Protein AF-A0A1F4VBW7-F1 (afdb_monomer_lite)

InterPro domains:
  IPR017825 Lycopene cyclase domain [PF18916] (15-97)

Sequence (112 aa):
MLAFFSLPELGYVRFLIFFGLFPTTLLFWIFHRDIARYIGLILLLAVTSVIVYIPWDLIALGDKVWYFIDYLNVLILGIPLEEYLFTLLFVLMSSGLTVAFKVWEEKHARSS

Organism: NCBI:txid1802619

Foldseek 3Di:
DVVVCVPVLCNLVVCCVPVFVVLLVVLCVVCVVQCVVCVVVLVVQLVVQCVVVVVVVVVCVVVVVDDDDASPPDDDVNHHPSVNSVSNRVSSNVVSVVSVVVVVVVVVVVVD

pLDDT: mean 89.97, std 10.79, range [50.66, 97.94]

Radius of gyration: 17.05 Å; chains: 1; bounding box: 43×26×49 Å

Secondary structure (DSSP, 8-state):
-GGGS--HHHHHHHHIIIIIIHHHHHHHHHTHHHHTTTHHHHHHHHHHHHHHHHHHHHHHHHTTS-----SSS-EETTEEHHHHHHHHHHHHHHHHHHHHHHHHHHHHTT--

Structure (mmCIF, N/CA/C/O backbone):
data_AF-A0A1F4VBW7-F1
#
_entry.id   AF-A0A1F4VBW7-F1
#
loop_
_atom_site.group_PDB
_atom_site.id
_atom_site.type_symbol
_atom_site.label_atom_id
_atom_site.label_alt_id
_atom_site.label_comp_id
_atom_site.label_asym_id
_atom_site.label_entity_id
_atom_site.label_seq_id
_atom_site.pdbx_PDB_ins_code
_atom_site.Cartn_x
_atom_site.Cartn_y
_atom_site.Cartn_z
_atom_site.occupancy
_atom_site.B_iso_or_equiv
_atom_site.auth_seq_id
_atom_site.auth_comp_id
_atom_site.auth_asym_id
_atom_site.auth_atom_id
_atom_site.pdbx_PDB_model_num
ATOM 1 N N . MET A 1 1 ? 21.732 6.562 10.274 1.00 50.66 1 MET A N 1
ATOM 2 C CA . MET A 1 1 ? 20.626 6.444 9.294 1.00 50.66 1 MET A CA 1
ATOM 3 C C . MET A 1 1 ? 21.122 6.399 7.847 1.00 50.66 1 MET A C 1
ATOM 5 O O . MET A 1 1 ? 20.698 5.510 7.128 1.00 50.66 1 MET A O 1
ATOM 9 N N . LEU A 1 2 ? 22.067 7.257 7.429 1.00 54.31 2 LEU A N 1
ATOM 10 C CA . LEU A 1 2 ? 22.576 7.293 6.041 1.00 54.31 2 LEU A CA 1
ATOM 11 C C . LEU A 1 2 ? 23.325 6.020 5.583 1.00 54.31 2 LEU A C 1
ATOM 13 O O . LEU A 1 2 ? 23.218 5.634 4.427 1.00 54.31 2 LEU A O 1
ATOM 17 N N . ALA A 1 3 ? 24.006 5.307 6.487 1.00 58.41 3 ALA A N 1
ATOM 18 C CA . ALA A 1 3 ? 24.702 4.056 6.150 1.00 58.41 3 ALA A CA 1
ATOM 19 C C . ALA A 1 3 ? 23.768 2.846 5.934 1.00 58.41 3 ALA A C 1
ATOM 21 O O . ALA A 1 3 ? 24.217 1.800 5.487 1.00 58.41 3 ALA A O 1
ATOM 22 N N . PHE A 1 4 ? 22.474 2.953 6.256 1.00 54.53 4 PHE A N 1
ATOM 23 C CA . PHE A 1 4 ? 21.532 1.842 6.072 1.00 54.53 4 PHE A CA 1
ATOM 24 C C . PHE A 1 4 ? 20.983 1.771 4.633 1.00 54.53 4 PHE A C 1
ATOM 26 O O . PHE A 1 4 ? 20.546 0.712 4.191 1.00 54.53 4 PHE A O 1
ATOM 33 N N . PHE A 1 5 ? 21.080 2.865 3.874 1.00 56.50 5 PHE A N 1
ATOM 34 C CA . PHE A 1 5 ? 20.720 2.948 2.451 1.00 56.50 5 PHE A CA 1
ATOM 35 C C . PHE A 1 5 ? 21.939 2.915 1.521 1.00 56.50 5 PHE A C 1
ATOM 37 O O . PHE A 1 5 ? 21.811 3.134 0.323 1.00 56.50 5 PHE A O 1
ATOM 44 N N . SER A 1 6 ? 23.133 2.657 2.057 1.00 60.47 6 SER A N 1
ATOM 45 C CA . SER A 1 6 ? 24.386 2.773 1.304 1.00 60.47 6 SER A CA 1
ATOM 46 C C . SER A 1 6 ? 24.618 1.662 0.277 1.00 60.47 6 SER A C 1
ATOM 48 O O . SER A 1 6 ? 25.523 1.796 -0.539 1.00 60.47 6 SER A O 1
ATOM 50 N N . LEU A 1 7 ? 23.823 0.585 0.302 1.00 63.25 7 LEU A N 1
ATOM 51 C CA . LEU A 1 7 ? 23.808 -0.431 -0.750 1.00 63.25 7 LEU A CA 1
ATOM 52 C C . LEU A 1 7 ? 22.658 -0.115 -1.717 1.00 63.25 7 LEU A C 1
ATOM 54 O O . LEU A 1 7 ? 21.502 -0.340 -1.341 1.00 63.25 7 LEU A O 1
ATOM 58 N N . PRO A 1 8 ? 22.949 0.389 -2.934 1.00 66.00 8 PRO A N 1
ATOM 59 C CA . PRO A 1 8 ? 21.924 0.847 -3.874 1.00 66.00 8 PRO A CA 1
ATOM 60 C C . PRO A 1 8 ? 20.929 -0.258 -4.236 1.00 66.00 8 PRO A C 1
ATOM 62 O O . PRO A 1 8 ? 19.730 -0.013 -4.309 1.00 66.00 8 PRO A O 1
ATOM 65 N N . GLU A 1 9 ? 21.426 -1.489 -4.376 1.00 67.75 9 GLU A N 1
ATOM 66 C CA . GLU A 1 9 ? 20.658 -2.648 -4.848 1.00 67.75 9 GLU A CA 1
ATOM 67 C C . GLU A 1 9 ? 19.595 -3.131 -3.855 1.00 67.75 9 GLU A C 1
ATOM 69 O O . GLU A 1 9 ? 18.610 -3.744 -4.241 1.00 67.75 9 GLU A O 1
ATOM 74 N N . LEU A 1 10 ? 19.752 -2.823 -2.564 1.00 74.25 10 LEU A N 1
ATOM 75 C CA . LEU A 1 10 ? 18.778 -3.192 -1.530 1.00 74.25 10 LEU A CA 1
ATOM 76 C C . LEU A 1 10 ? 18.056 -1.978 -0.948 1.00 74.25 10 LEU A C 1
ATOM 78 O O . LEU A 1 10 ? 17.261 -2.130 -0.019 1.00 74.25 10 LEU A O 1
ATOM 82 N N . GLY A 1 11 ? 18.334 -0.776 -1.459 1.00 82.62 11 GLY A N 1
ATOM 83 C CA . GLY A 1 11 ? 17.777 0.467 -0.936 1.00 82.62 11 GLY A CA 1
ATOM 84 C C . GLY A 1 11 ? 16.252 0.457 -0.960 1.00 82.62 11 GLY A C 1
ATOM 85 O O . GLY A 1 11 ? 15.623 0.744 0.060 1.00 82.62 11 GLY A O 1
ATOM 86 N N . TYR A 1 12 ? 15.666 0.041 -2.086 1.00 84.12 12 TYR A N 1
ATOM 87 C CA . TYR A 1 12 ? 14.217 0.030 -2.257 1.00 84.12 12 TYR A CA 1
ATOM 88 C C . TYR A 1 12 ? 13.527 -1.081 -1.458 1.00 84.12 12 TYR A C 1
ATOM 90 O O . TYR A 1 12 ? 12.554 -0.830 -0.754 1.00 84.12 12 TYR A O 1
ATOM 98 N N . VAL A 1 13 ? 14.091 -2.291 -1.438 1.00 87.69 13 VAL A N 1
ATOM 99 C CA . VAL A 1 13 ? 13.565 -3.392 -0.610 1.00 87.69 13 VAL A CA 1
ATOM 100 C C . VAL A 1 13 ? 13.584 -3.018 0.875 1.00 87.69 13 VAL A C 1
ATOM 102 O O . VAL A 1 13 ? 12.606 -3.227 1.593 1.00 87.69 13 VAL A O 1
ATOM 105 N N . ARG A 1 14 ? 14.675 -2.403 1.353 1.00 87.88 14 ARG A N 1
ATOM 106 C CA . ARG A 1 14 ? 14.757 -1.879 2.726 1.00 87.88 14 ARG A CA 1
ATOM 107 C C . ARG A 1 14 ? 13.715 -0.793 2.954 1.00 87.88 14 ARG A C 1
ATOM 109 O O . ARG A 1 14 ? 13.044 -0.818 3.980 1.00 87.88 14 ARG A O 1
ATOM 116 N N . PHE A 1 15 ? 13.545 0.126 2.009 1.00 90.06 15 PHE A N 1
ATOM 117 C CA . PHE A 1 15 ? 12.497 1.137 2.084 1.00 90.06 15 PHE A CA 1
ATOM 118 C C . PHE A 1 15 ? 11.109 0.498 2.255 1.00 90.06 15 PHE A C 1
ATOM 120 O O . PHE A 1 15 ? 10.413 0.834 3.212 1.00 90.06 15 PHE A O 1
ATOM 127 N N . LEU A 1 16 ? 10.748 -0.491 1.431 1.00 92.94 16 LEU A N 1
ATOM 128 C CA . LEU A 1 16 ? 9.473 -1.205 1.545 1.00 92.94 16 LEU A CA 1
ATOM 129 C C . LEU A 1 16 ? 9.304 -1.899 2.892 1.00 92.94 16 LEU A C 1
ATOM 131 O O . LEU A 1 16 ? 8.224 -1.846 3.476 1.00 92.94 16 LEU A O 1
ATOM 135 N N . ILE A 1 17 ? 10.359 -2.513 3.425 1.00 93.19 17 ILE A N 1
ATOM 136 C CA . ILE A 1 17 ? 10.299 -3.168 4.733 1.00 93.19 17 ILE A CA 1
ATOM 137 C C . ILE A 1 17 ? 10.058 -2.141 5.845 1.00 93.19 17 ILE A C 1
ATOM 139 O O . ILE A 1 17 ? 9.147 -2.317 6.653 1.00 93.19 17 ILE A O 1
ATOM 143 N N . PHE A 1 18 ? 10.853 -1.072 5.897 1.00 93.12 18 PHE A N 1
ATOM 144 C CA . PHE A 1 18 ? 10.835 -0.124 7.014 1.00 93.12 18 PHE A CA 1
ATOM 145 C C . PHE A 1 18 ? 9.680 0.875 6.957 1.00 93.12 18 PHE A C 1
ATOM 147 O O . PHE A 1 18 ? 9.183 1.270 8.009 1.00 93.12 18 PHE A O 1
ATOM 154 N N . PHE A 1 19 ? 9.248 1.272 5.760 1.00 93.44 19 PHE A N 1
ATOM 155 C CA . PHE A 1 19 ? 8.211 2.290 5.568 1.00 93.44 19 PHE A CA 1
ATOM 156 C C . PHE A 1 19 ? 6.886 1.739 5.041 1.00 93.44 19 PHE A C 1
ATOM 158 O O . PHE A 1 19 ? 5.878 2.430 5.134 1.00 93.44 19 PHE A O 1
ATOM 165 N N . GLY A 1 20 ? 6.858 0.505 4.537 1.00 95.19 20 GLY A N 1
ATOM 166 C CA . GLY A 1 20 ? 5.630 -0.179 4.137 1.00 95.19 20 GLY A CA 1
ATOM 167 C C . GLY A 1 20 ? 5.257 -1.280 5.125 1.00 95.19 20 GLY A C 1
ATOM 168 O O . GLY A 1 20 ? 4.315 -1.143 5.905 1.00 95.19 20 GLY A O 1
ATOM 169 N N . LEU A 1 21 ? 6.007 -2.381 5.119 1.00 96.62 21 LEU A N 1
ATOM 170 C CA . LEU A 1 21 ? 5.649 -3.613 5.822 1.00 96.62 21 LEU A CA 1
ATOM 171 C C . LEU A 1 21 ? 5.606 -3.438 7.341 1.00 96.62 21 LEU A C 1
ATOM 173 O O . LEU A 1 21 ? 4.611 -3.802 7.969 1.00 96.62 21 LEU A O 1
ATOM 177 N N . PHE A 1 22 ? 6.663 -2.886 7.937 1.00 96.88 22 PHE A N 1
ATOM 178 C CA . PHE A 1 22 ? 6.760 -2.697 9.382 1.00 96.88 22 PHE A CA 1
ATOM 179 C C . PHE A 1 22 ? 5.637 -1.808 9.945 1.00 96.88 22 PHE A C 1
ATOM 181 O O . PHE A 1 22 ? 4.912 -2.286 10.822 1.00 96.88 22 PHE A O 1
ATOM 188 N N . PRO A 1 23 ? 5.413 -0.569 9.456 1.00 96.94 23 PRO A N 1
ATOM 189 C CA . PRO A 1 23 ? 4.345 0.277 9.983 1.00 96.94 23 PRO A CA 1
ATOM 190 C C . PRO A 1 23 ? 2.955 -0.303 9.710 1.00 96.94 23 PRO A C 1
ATOM 192 O O . PRO A 1 23 ? 2.107 -0.244 10.597 1.00 96.94 23 PRO A O 1
ATOM 195 N N . THR A 1 24 ? 2.727 -0.930 8.549 1.00 97.69 24 THR A N 1
ATOM 196 C CA . THR A 1 24 ? 1.451 -1.608 8.254 1.00 97.69 24 THR A CA 1
ATOM 197 C C . THR A 1 24 ? 1.185 -2.733 9.249 1.00 97.69 24 THR A C 1
ATOM 199 O O . THR A 1 24 ? 0.107 -2.806 9.832 1.00 97.69 24 THR A O 1
ATOM 202 N N . THR A 1 25 ? 2.180 -3.584 9.501 1.00 97.81 25 THR A N 1
ATOM 203 C CA . THR A 1 25 ? 2.052 -4.705 10.442 1.00 97.81 25 THR A CA 1
ATOM 204 C C . THR A 1 25 ? 1.817 -4.202 11.863 1.00 97.81 25 THR A C 1
ATOM 206 O O . THR A 1 25 ? 0.928 -4.698 12.553 1.00 97.81 25 THR A O 1
ATOM 209 N N . LEU A 1 26 ? 2.568 -3.184 12.294 1.00 97.88 26 LEU A N 1
ATOM 210 C CA . LEU A 1 26 ? 2.417 -2.568 13.611 1.00 97.88 26 LEU A CA 1
ATOM 211 C C . LEU A 1 26 ? 1.012 -1.978 13.794 1.00 97.88 26 LEU A C 1
ATOM 213 O O . LEU A 1 26 ? 0.363 -2.222 14.810 1.00 97.88 26 LEU A O 1
ATOM 217 N N . LEU A 1 27 ? 0.522 -1.248 12.794 1.00 97.75 27 LEU A N 1
ATOM 218 C CA . LEU A 1 27 ? -0.817 -0.668 12.778 1.00 97.75 27 LEU A CA 1
ATOM 219 C C . LEU A 1 27 ? -1.901 -1.747 12.869 1.00 97.75 27 LEU A C 1
ATOM 221 O O . LEU A 1 27 ? -2.796 -1.658 13.710 1.00 97.75 27 LEU A O 1
ATOM 225 N N . PHE A 1 28 ? -1.793 -2.790 12.043 1.00 97.56 28 PHE A N 1
ATOM 226 C CA . PHE A 1 28 ? -2.743 -3.901 12.026 1.00 97.56 28 PHE A CA 1
ATOM 227 C C . PHE A 1 28 ? -2.720 -4.683 13.331 1.00 97.56 28 PHE A C 1
ATOM 229 O O . PHE A 1 28 ? -3.762 -5.161 13.763 1.00 97.56 28 PHE A O 1
ATOM 236 N N . TRP A 1 29 ? -1.570 -4.773 13.995 1.00 97.69 29 TRP A N 1
ATOM 237 C CA . TRP A 1 29 ? -1.459 -5.402 15.302 1.00 97.69 29 TRP A CA 1
ATOM 238 C C . TRP A 1 29 ? -2.114 -4.566 16.410 1.00 97.69 29 TRP A C 1
ATOM 240 O O . TRP A 1 29 ? -2.939 -5.088 17.167 1.00 97.69 29 TRP A O 1
ATOM 250 N N . ILE A 1 30 ? -1.821 -3.263 16.480 1.00 97.69 30 ILE A N 1
ATOM 251 C CA . ILE A 1 30 ? -2.374 -2.359 17.504 1.00 97.69 30 ILE A CA 1
ATOM 252 C C . ILE A 1 30 ? -3.900 -2.254 17.374 1.00 97.69 30 ILE A C 1
ATOM 254 O O . ILE A 1 30 ? -4.616 -2.387 18.367 1.00 97.69 30 ILE A O 1
ATOM 258 N N . PHE A 1 31 ? -4.410 -2.077 16.154 1.00 96.81 31 PHE A N 1
ATOM 259 C CA . PHE A 1 31 ? -5.836 -1.867 15.878 1.00 96.81 31 PHE A CA 1
ATOM 260 C C . PHE A 1 31 ? -6.548 -3.132 15.372 1.00 96.81 31 PHE A C 1
ATOM 262 O O . PHE A 1 31 ? -7.615 -3.036 14.766 1.00 96.81 31 PHE A O 1
ATOM 269 N N . HIS A 1 32 ? -6.000 -4.328 15.630 1.00 96.31 32 HIS A N 1
ATOM 270 C CA . HIS A 1 32 ? -6.479 -5.592 15.045 1.00 96.31 32 HIS A CA 1
ATOM 271 C C . HIS A 1 32 ? -7.986 -5.824 15.215 1.00 96.31 32 HIS A C 1
ATOM 273 O O . HIS A 1 32 ? -8.642 -6.291 14.288 1.00 96.31 32 HIS A O 1
ATOM 279 N N . ARG A 1 33 ? -8.562 -5.482 16.376 1.00 96.19 33 ARG A N 1
ATOM 280 C CA . ARG A 1 33 ? -10.000 -5.680 16.645 1.00 96.19 33 ARG A CA 1
ATOM 281 C C . ARG A 1 33 ? -10.884 -4.774 15.805 1.00 96.19 33 ARG A C 1
ATOM 283 O O . ARG A 1 33 ? -11.954 -5.193 15.371 1.00 96.19 33 ARG A O 1
ATOM 290 N N . ASP A 1 34 ? -10.449 -3.537 15.613 1.00 95.88 34 ASP A N 1
ATOM 291 C CA . ASP A 1 34 ? -11.204 -2.543 14.866 1.00 95.88 34 ASP A CA 1
ATOM 292 C C . ASP A 1 34 ? -11.057 -2.791 13.362 1.00 95.88 34 ASP A C 1
ATOM 294 O O . ASP A 1 34 ? -12.052 -2.838 12.642 1.00 95.88 34 ASP A O 1
ATOM 298 N N . ILE A 1 35 ? -9.832 -3.070 12.906 1.00 96.25 35 ILE A N 1
ATOM 299 C CA . ILE A 1 35 ? -9.517 -3.424 11.516 1.00 96.25 35 ILE A CA 1
ATOM 300 C C . ILE A 1 35 ? -10.223 -4.714 11.092 1.00 96.25 35 ILE A C 1
ATOM 302 O O . ILE A 1 35 ? -10.743 -4.773 9.979 1.00 96.25 35 ILE A O 1
ATOM 306 N N . ALA A 1 36 ? -10.333 -5.719 11.970 1.00 96.69 36 ALA A N 1
ATOM 307 C CA . ALA A 1 36 ? -11.033 -6.969 11.665 1.00 96.69 36 ALA A CA 1
ATOM 308 C C . ALA A 1 36 ? -12.489 -6.753 11.215 1.00 96.69 36 ALA A C 1
ATOM 310 O O . ALA A 1 36 ? -12.998 -7.526 10.408 1.00 96.69 36 ALA A O 1
ATOM 311 N N . ARG A 1 37 ? -13.153 -5.679 11.668 1.00 96.56 37 ARG A N 1
ATOM 312 C CA . ARG A 1 37 ? -14.523 -5.336 11.241 1.00 96.56 37 ARG A CA 1
ATOM 313 C 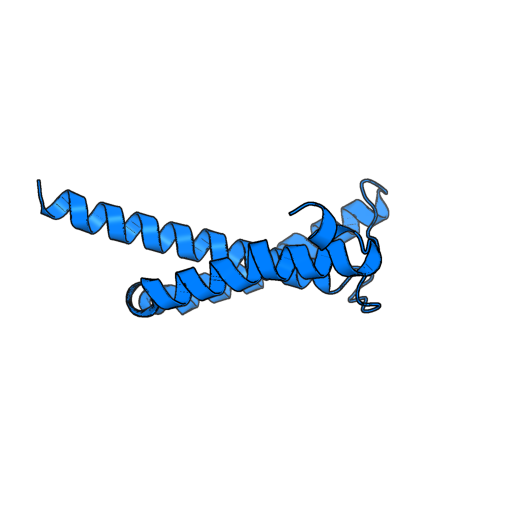C . ARG A 1 37 ? -14.596 -4.849 9.794 1.00 96.56 37 ARG A C 1
ATOM 315 O O . ARG A 1 37 ? -15.645 -4.962 9.171 1.00 96.56 37 ARG A O 1
ATOM 322 N N . TYR A 1 38 ? -13.495 -4.317 9.271 1.00 96.56 38 TYR A N 1
ATOM 323 C CA . TYR A 1 38 ? -13.393 -3.743 7.929 1.00 96.56 38 TYR A CA 1
ATOM 324 C C . TYR A 1 38 ? -12.500 -4.570 6.997 1.00 96.56 38 TYR A C 1
ATOM 326 O O . TYR A 1 38 ? -12.289 -4.174 5.853 1.00 96.56 38 TYR A O 1
ATOM 334 N N . ILE A 1 39 ? -11.991 -5.722 7.448 1.00 95.62 39 ILE A N 1
ATOM 335 C CA . ILE A 1 39 ? -10.963 -6.479 6.725 1.00 95.62 39 ILE A CA 1
ATOM 336 C C . ILE A 1 39 ? -11.406 -6.882 5.317 1.00 95.62 39 ILE A C 1
ATOM 338 O O . ILE A 1 39 ? -10.617 -6.786 4.386 1.00 95.62 39 ILE A O 1
ATOM 342 N N . GLY A 1 40 ? -12.680 -7.244 5.129 1.00 97.56 40 GLY A N 1
ATOM 343 C CA . GLY A 1 40 ? -13.216 -7.569 3.806 1.00 97.56 40 GLY A CA 1
ATOM 344 C C . GLY A 1 40 ? -13.141 -6.389 2.833 1.00 97.56 40 GLY A C 1
ATOM 345 O O . GLY A 1 40 ? -12.716 -6.559 1.695 1.00 97.56 40 GLY A O 1
ATOM 346 N N . LEU A 1 41 ? -13.484 -5.181 3.294 1.00 97.38 41 LEU A N 1
ATOM 347 C CA . LEU A 1 41 ? -13.392 -3.963 2.486 1.00 97.38 41 LEU A CA 1
ATOM 348 C C . LEU A 1 41 ? -11.933 -3.580 2.217 1.00 97.38 41 LEU A C 1
ATOM 350 O O . LEU A 1 41 ? -11.599 -3.209 1.100 1.00 97.38 41 LEU A O 1
ATOM 354 N N . ILE A 1 42 ? -11.059 -3.705 3.217 1.00 97.50 42 ILE A N 1
ATOM 355 C CA . ILE A 1 42 ? -9.621 -3.433 3.078 1.00 97.50 42 ILE A CA 1
ATOM 356 C C . ILE A 1 42 ? -8.986 -4.367 2.042 1.00 97.50 42 ILE A C 1
ATOM 358 O O . ILE A 1 42 ? -8.249 -3.912 1.172 1.00 97.50 42 ILE A O 1
ATOM 362 N N . LEU A 1 43 ? -9.298 -5.664 2.101 1.00 96.69 43 LEU A N 1
ATOM 363 C CA . LEU A 1 43 ? -8.804 -6.641 1.131 1.00 96.69 43 LEU A CA 1
ATOM 364 C C . LEU A 1 43 ? -9.366 -6.377 -0.266 1.00 96.69 43 LEU A C 1
ATOM 366 O O . LEU A 1 43 ? -8.620 -6.452 -1.239 1.00 96.69 43 LEU A O 1
ATOM 370 N N . LEU A 1 44 ? -10.648 -6.014 -0.372 1.00 97.75 44 LEU A N 1
ATOM 371 C CA . LEU A 1 44 ? -11.235 -5.603 -1.644 1.00 97.75 44 LEU A CA 1
ATOM 372 C C . LEU A 1 44 ? -10.492 -4.392 -2.222 1.00 97.75 44 LEU A C 1
ATOM 374 O O . LEU A 1 44 ? -10.095 -4.434 -3.382 1.00 97.75 44 LEU A O 1
ATOM 378 N N . LEU A 1 45 ? -10.239 -3.359 -1.413 1.00 97.50 45 LEU A N 1
ATOM 379 C CA . LEU A 1 45 ? -9.480 -2.179 -1.829 1.00 97.50 45 LEU A CA 1
ATOM 380 C C . LEU A 1 45 ? -8.075 -2.554 -2.305 1.00 97.50 45 LEU A C 1
ATOM 382 O O . LEU A 1 45 ? -7.681 -2.117 -3.381 1.00 97.50 45 LEU A O 1
ATOM 386 N N . ALA A 1 46 ? -7.356 -3.405 -1.569 1.00 96.00 46 ALA A N 1
ATOM 387 C CA . ALA A 1 46 ? -6.018 -3.859 -1.945 1.00 96.00 46 ALA A CA 1
ATOM 388 C C . ALA A 1 46 ? -6.003 -4.642 -3.273 1.00 96.00 46 ALA A C 1
ATOM 390 O O . ALA A 1 46 ? -5.116 -4.454 -4.097 1.00 96.00 46 ALA A O 1
ATOM 391 N N . VAL A 1 47 ? -7.000 -5.495 -3.524 1.00 95.81 47 VAL A N 1
ATOM 392 C CA . VAL A 1 47 ? -7.112 -6.213 -4.805 1.00 95.81 47 VAL A CA 1
ATOM 393 C C . VAL A 1 47 ? -7.460 -5.248 -5.937 1.00 95.81 47 VAL A C 1
ATOM 395 O O . VAL A 1 47 ? -6.822 -5.262 -6.989 1.00 95.81 47 VAL A O 1
ATOM 398 N N . THR A 1 48 ? -8.455 -4.383 -5.729 1.00 96.69 48 THR A N 1
ATOM 399 C CA . THR A 1 48 ? -8.880 -3.419 -6.753 1.00 96.69 48 THR A CA 1
ATOM 400 C C . THR A 1 48 ? -7.800 -2.395 -7.073 1.00 96.69 48 THR A C 1
ATOM 402 O O . THR A 1 48 ? -7.697 -1.986 -8.226 1.00 96.69 48 THR A O 1
ATOM 405 N N . SER A 1 49 ? -6.960 -2.016 -6.106 1.00 95.69 49 SER A N 1
ATOM 406 C CA . SER A 1 49 ? -5.869 -1.081 -6.358 1.00 95.69 49 SER A CA 1
ATOM 407 C C . SER A 1 49 ? -4.843 -1.672 -7.305 1.00 95.69 49 SER A C 1
ATOM 409 O O . SER A 1 49 ? -4.462 -0.984 -8.236 1.00 95.69 49 SER A O 1
ATOM 411 N N . VAL A 1 50 ? -4.472 -2.948 -7.166 1.00 93.94 50 VAL A N 1
ATOM 412 C CA . VAL A 1 50 ? -3.588 -3.615 -8.135 1.00 93.94 50 VAL A CA 1
ATOM 413 C C . VAL A 1 50 ? -4.239 -3.654 -9.520 1.00 93.94 50 VAL A C 1
ATOM 415 O O . VAL A 1 50 ? -3.597 -3.314 -10.508 1.00 93.94 50 VAL A O 1
ATOM 418 N N . ILE A 1 51 ? -5.530 -3.990 -9.608 1.00 94.12 51 ILE A N 1
ATOM 419 C CA . ILE A 1 51 ? -6.252 -4.036 -10.893 1.00 94.12 51 ILE A CA 1
ATOM 420 C C . ILE A 1 51 ? -6.266 -2.670 -11.594 1.00 94.12 51 ILE A C 1
ATOM 422 O O . ILE A 1 51 ? -6.211 -2.626 -12.819 1.00 94.12 51 ILE A O 1
ATOM 426 N N . VAL A 1 52 ? -6.346 -1.569 -10.845 1.00 94.06 52 VAL A N 1
ATOM 427 C CA . VAL A 1 52 ? -6.374 -0.204 -11.399 1.00 94.06 52 VAL A CA 1
ATOM 428 C C . VAL A 1 52 ? -4.970 0.351 -11.648 1.00 94.06 52 VAL A C 1
ATOM 430 O O . VAL A 1 52 ? -4.744 1.015 -12.657 1.00 94.06 52 VAL A O 1
ATOM 433 N N . TYR A 1 53 ? -4.029 0.078 -10.748 1.00 93.19 53 TYR A N 1
ATOM 434 C CA . TYR A 1 53 ? -2.676 0.631 -10.774 1.00 93.19 53 TYR A CA 1
ATOM 435 C C . TYR A 1 53 ? -1.829 0.014 -11.886 1.00 93.19 53 TYR A C 1
ATOM 437 O O . TYR A 1 53 ? -1.147 0.726 -12.611 1.00 93.19 53 TYR A O 1
ATOM 445 N N . ILE A 1 54 ? -1.945 -1.296 -12.110 1.00 91.69 54 ILE A N 1
ATOM 446 C CA . ILE A 1 54 ? -1.146 -1.979 -13.132 1.00 91.69 54 ILE A CA 1
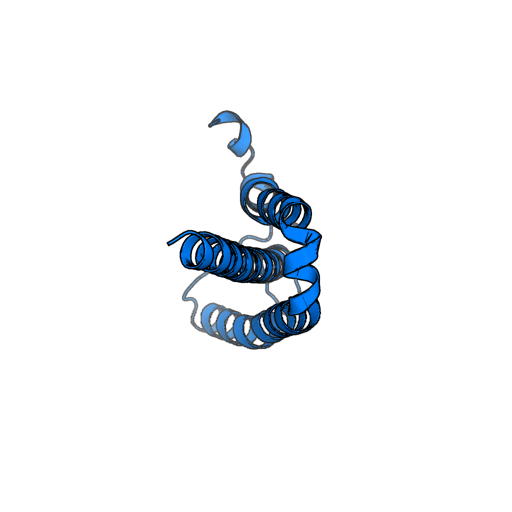ATOM 447 C C . ILE A 1 54 ? -1.409 -1.453 -14.552 1.00 91.69 54 ILE A C 1
ATOM 449 O O . ILE A 1 54 ? -0.442 -1.160 -15.251 1.00 91.69 54 ILE A O 1
ATOM 453 N N . PRO A 1 55 ? -2.660 -1.253 -15.010 1.00 93.31 55 PRO A N 1
ATOM 454 C CA . PRO A 1 55 ? -2.911 -0.598 -16.291 1.00 93.31 55 PRO A CA 1
ATOM 455 C C . PRO A 1 55 ? -2.275 0.790 -16.410 1.00 93.31 55 PRO A C 1
ATOM 457 O O . PRO A 1 55 ? -1.739 1.113 -17.467 1.00 93.31 55 PRO A O 1
ATOM 460 N N . TRP A 1 56 ? -2.317 1.596 -15.343 1.00 93.44 56 TRP A N 1
ATOM 461 C CA . TRP A 1 56 ? -1.683 2.915 -15.327 1.00 93.44 56 TRP A CA 1
ATOM 462 C C . TRP A 1 56 ? -0.166 2.809 -15.522 1.00 93.44 56 TRP A C 1
ATOM 464 O O . TRP A 1 56 ? 0.385 3.481 -16.393 1.00 93.44 56 TRP A O 1
ATOM 474 N N . ASP A 1 57 ? 0.492 1.911 -14.791 1.00 91.94 57 ASP A N 1
ATOM 475 C CA . ASP A 1 57 ? 1.937 1.694 -14.883 1.00 91.94 57 ASP A CA 1
ATOM 476 C C . ASP A 1 57 ? 2.363 1.204 -16.267 1.00 91.94 57 ASP A C 1
ATOM 478 O O . ASP A 1 57 ? 3.363 1.674 -16.810 1.00 91.94 57 ASP A O 1
ATOM 482 N N . LEU A 1 58 ? 1.589 0.295 -16.868 1.00 92.56 58 LEU A N 1
ATOM 483 C CA . LEU A 1 58 ? 1.848 -0.208 -18.217 1.00 92.56 58 LEU A CA 1
ATOM 484 C C . LEU A 1 58 ? 1.735 0.899 -19.272 1.00 92.56 58 LEU A C 1
ATOM 486 O O . LEU A 1 58 ? 2.567 0.966 -20.178 1.00 92.56 58 LEU A O 1
ATOM 490 N N . ILE A 1 59 ? 0.738 1.782 -19.146 1.00 94.06 59 ILE A N 1
ATOM 491 C CA . ILE A 1 59 ? 0.593 2.955 -20.019 1.00 94.06 59 ILE A CA 1
ATOM 492 C C . ILE A 1 59 ? 1.789 3.894 -19.829 1.00 94.06 59 ILE A C 1
ATOM 494 O O . ILE A 1 59 ? 2.442 4.264 -20.802 1.00 94.06 59 ILE A O 1
ATOM 498 N N . ALA A 1 60 ? 2.131 4.217 -18.581 1.00 92.75 60 ALA A N 1
ATOM 499 C CA . ALA A 1 60 ? 3.235 5.114 -18.257 1.00 92.75 60 ALA A CA 1
ATOM 500 C C . ALA A 1 60 ? 4.601 4.577 -18.726 1.00 92.75 60 ALA A C 1
ATOM 502 O O . ALA A 1 60 ? 5.455 5.361 -19.149 1.00 92.75 60 ALA A O 1
ATOM 503 N N . LEU A 1 61 ? 4.805 3.255 -18.705 1.00 90.69 61 LEU A N 1
ATOM 504 C CA . LEU A 1 61 ? 5.977 2.602 -19.293 1.00 90.69 61 LEU A CA 1
ATOM 505 C C . LEU A 1 61 ? 6.001 2.726 -20.819 1.00 90.69 61 LEU A C 1
ATOM 507 O O . LEU A 1 61 ? 7.047 3.042 -21.390 1.00 90.69 61 LEU A O 1
ATOM 511 N N . GLY A 1 62 ? 4.861 2.503 -21.479 1.00 91.06 62 GLY A N 1
ATOM 512 C CA . GLY A 1 62 ? 4.727 2.654 -22.931 1.00 91.06 62 GLY A CA 1
ATOM 513 C C . GLY A 1 62 ? 5.026 4.079 -23.401 1.00 91.06 62 GLY A C 1
ATOM 514 O O . GLY A 1 62 ? 5.767 4.272 -24.367 1.00 91.06 62 GLY A O 1
ATOM 515 N N . ASP A 1 63 ? 4.533 5.066 -22.654 1.00 94.44 63 ASP A N 1
ATOM 516 C CA . ASP A 1 63 ? 4.726 6.494 -22.920 1.00 94.44 63 ASP A CA 1
ATOM 517 C C . ASP A 1 63 ? 6.076 7.032 -22.416 1.00 94.44 63 ASP A C 1
ATOM 519 O O . ASP A 1 63 ? 6.381 8.214 -22.593 1.00 94.44 63 ASP A O 1
ATOM 523 N N . LYS A 1 64 ? 6.917 6.175 -21.815 1.00 90.38 64 LYS A N 1
ATOM 524 C CA . LYS A 1 64 ? 8.241 6.529 -21.273 1.00 90.38 64 LYS A CA 1
ATOM 525 C C . LYS A 1 64 ? 8.194 7.661 -20.238 1.00 90.38 64 LYS A C 1
ATOM 527 O O . LYS A 1 64 ? 9.149 8.430 -20.109 1.00 90.38 64 LYS A O 1
ATOM 532 N N . VAL A 1 65 ? 7.087 7.759 -19.500 1.00 91.25 65 VAL A N 1
ATOM 533 C CA . VAL A 1 65 ? 6.879 8.748 -18.431 1.00 91.25 65 VAL A CA 1
ATOM 534 C C . VAL A 1 65 ? 7.785 8.446 -17.239 1.00 91.25 65 VAL A C 1
ATOM 536 O O . VAL A 1 65 ? 8.335 9.361 -16.626 1.00 91.25 65 VAL A O 1
ATOM 539 N N . TRP A 1 66 ? 7.981 7.165 -16.934 1.00 84.88 66 TRP A N 1
ATOM 540 C CA . TRP A 1 66 ? 8.901 6.706 -15.899 1.00 84.88 66 TRP A CA 1
ATOM 541 C C . TRP A 1 66 ? 9.508 5.345 -16.242 1.00 84.88 66 TRP A C 1
ATOM 543 O O . TRP A 1 66 ? 9.091 4.677 -17.189 1.00 84.88 66 TRP A O 1
ATOM 553 N N . TYR A 1 67 ? 10.517 4.955 -15.471 1.00 85.12 67 TYR A N 1
ATOM 554 C CA . TYR A 1 67 ? 11.271 3.724 -15.660 1.00 85.12 67 TYR A CA 1
ATOM 555 C C . TYR A 1 67 ? 11.429 3.033 -14.316 1.00 85.12 67 TYR A C 1
ATOM 557 O O . TYR A 1 67 ? 11.661 3.699 -13.306 1.00 85.12 67 TYR A O 1
ATOM 565 N N . PHE A 1 68 ? 11.363 1.706 -14.326 1.00 83.31 68 PHE A N 1
ATOM 566 C CA . PHE A 1 68 ? 11.616 0.910 -13.138 1.00 83.31 68 PHE A CA 1
ATOM 567 C C . PHE A 1 68 ? 13.032 0.339 -13.151 1.00 83.31 68 PHE A C 1
ATOM 569 O O . PHE A 1 68 ? 13.564 -0.035 -14.199 1.00 83.31 68 PHE A O 1
ATOM 576 N N . ILE A 1 69 ? 13.630 0.270 -11.966 1.00 78.81 69 ILE A N 1
ATOM 577 C CA . ILE A 1 69 ? 14.846 -0.496 -11.710 1.00 78.81 69 ILE A CA 1
ATOM 578 C C . ILE A 1 69 ? 14.382 -1.781 -11.034 1.00 78.81 69 ILE A C 1
ATOM 580 O O . ILE A 1 69 ? 13.696 -1.712 -10.022 1.00 78.81 69 ILE A O 1
ATOM 584 N N . ASP A 1 70 ? 14.722 -2.926 -11.616 1.00 76.25 70 ASP A N 1
ATOM 585 C CA . ASP A 1 70 ? 14.375 -4.230 -11.053 1.00 76.25 70 ASP A CA 1
ATOM 586 C C . ASP A 1 70 ? 15.400 -4.613 -9.978 1.00 76.25 70 ASP A C 1
ATOM 588 O O . ASP A 1 70 ? 16.551 -4.935 -10.281 1.00 76.25 70 ASP A O 1
ATOM 592 N N . TYR A 1 71 ? 14.998 -4.522 -8.712 1.00 77.94 71 TYR A N 1
ATOM 593 C CA . TYR A 1 71 ? 15.853 -4.804 -7.560 1.00 77.94 71 TYR A CA 1
ATOM 594 C C . TYR A 1 71 ? 15.785 -6.271 -7.134 1.00 77.94 71 TYR A C 1
ATOM 596 O O . TYR A 1 71 ? 16.768 -6.815 -6.627 1.00 77.94 71 TYR A O 1
ATOM 604 N N . LEU A 1 72 ? 14.631 -6.920 -7.309 1.00 80.25 72 LEU A N 1
ATOM 605 C CA . LEU A 1 72 ? 14.426 -8.319 -6.920 1.00 80.25 72 LEU A CA 1
ATOM 606 C C . LEU A 1 72 ? 14.669 -9.307 -8.066 1.00 80.25 72 LEU A C 1
ATOM 608 O O . LEU A 1 72 ? 14.699 -10.512 -7.818 1.00 80.25 72 LEU A O 1
ATOM 612 N N . ASN A 1 73 ? 14.902 -8.817 -9.285 1.00 84.62 73 ASN A N 1
ATOM 613 C CA . ASN A 1 73 ? 14.992 -9.600 -10.519 1.00 84.62 73 ASN A CA 1
ATOM 614 C C . ASN A 1 73 ? 13.717 -10.415 -10.792 1.00 84.62 73 ASN A C 1
ATOM 616 O O . ASN A 1 73 ? 13.777 -11.536 -11.307 1.00 84.62 73 ASN A O 1
ATOM 620 N N . VAL A 1 74 ? 12.556 -9.882 -10.400 1.00 88.00 74 VAL A N 1
ATOM 621 C CA . VAL A 1 74 ? 11.254 -10.534 -10.586 1.00 88.00 74 VAL A CA 1
ATOM 622 C C . VAL A 1 74 ? 10.298 -9.557 -11.249 1.00 88.00 74 VAL A C 1
ATOM 624 O O . VAL A 1 74 ? 9.746 -8.672 -10.602 1.00 88.00 74 VAL A O 1
ATOM 627 N N . LEU A 1 75 ? 10.044 -9.777 -12.539 1.00 91.31 75 LEU A N 1
ATOM 628 C CA . LEU A 1 75 ? 9.093 -8.997 -13.325 1.00 91.31 75 LEU A CA 1
ATOM 629 C C . LEU A 1 75 ? 7.771 -9.749 -13.483 1.00 91.31 75 LEU A C 1
ATOM 631 O O . LEU A 1 75 ? 7.736 -10.902 -13.917 1.00 91.31 75 LEU A O 1
ATOM 635 N N . ILE A 1 76 ? 6.667 -9.063 -13.211 1.00 91.94 76 ILE A N 1
ATOM 636 C CA . ILE A 1 76 ? 5.310 -9.520 -13.504 1.00 91.94 76 ILE A CA 1
ATOM 637 C C . ILE A 1 76 ? 4.722 -8.528 -14.502 1.00 91.94 76 ILE A C 1
ATOM 639 O O . ILE A 1 76 ? 4.640 -7.335 -14.224 1.00 91.94 76 ILE A O 1
ATOM 643 N N . LEU A 1 77 ? 4.351 -9.007 -15.694 1.00 91.06 77 LEU A N 1
ATOM 644 C CA . LEU A 1 77 ? 3.853 -8.164 -16.794 1.00 91.06 77 LEU A CA 1
ATOM 645 C C . LEU A 1 77 ? 4.793 -6.996 -17.171 1.00 91.06 77 LEU A C 1
ATOM 647 O O . LEU A 1 77 ? 4.339 -5.970 -17.658 1.00 91.06 77 LEU A O 1
ATOM 651 N N . GLY A 1 78 ? 6.106 -7.145 -16.960 1.00 88.19 78 GLY A N 1
ATOM 652 C CA . GLY A 1 78 ? 7.094 -6.093 -17.238 1.00 88.19 78 GLY A CA 1
ATOM 653 C C . GLY A 1 78 ? 7.243 -5.037 -16.137 1.00 88.19 78 GLY A C 1
ATOM 654 O O . GLY A 1 78 ? 8.036 -4.115 -16.299 1.00 88.19 78 GLY A O 1
ATOM 655 N N . ILE A 1 79 ? 6.530 -5.189 -15.019 1.00 91.44 79 ILE A N 1
ATOM 656 C CA . ILE A 1 79 ? 6.641 -4.342 -13.828 1.00 91.44 79 ILE A CA 1
ATOM 657 C C . ILE A 1 79 ? 7.347 -5.147 -12.724 1.00 91.44 79 ILE A C 1
ATOM 659 O O . ILE A 1 79 ? 7.005 -6.321 -12.532 1.00 91.44 79 ILE A O 1
ATOM 663 N N . PRO A 1 80 ? 8.320 -4.574 -11.996 1.00 92.44 80 PRO A N 1
ATOM 664 C CA . PRO A 1 80 ? 8.971 -5.283 -10.899 1.00 92.44 80 PRO A CA 1
ATOM 665 C C . PRO A 1 80 ? 8.021 -5.629 -9.751 1.00 92.44 80 PRO A C 1
ATOM 667 O O . PRO A 1 80 ? 7.118 -4.863 -9.413 1.00 92.44 80 PRO A O 1
ATOM 670 N N . LEU A 1 81 ? 8.230 -6.791 -9.128 1.00 92.56 81 LEU A N 1
ATOM 671 C CA . LEU A 1 81 ? 7.413 -7.317 -8.029 1.00 92.56 81 LEU A CA 1
ATOM 672 C C . LEU A 1 81 ? 7.270 -6.316 -6.874 1.00 92.56 81 LEU A C 1
ATOM 674 O O . LEU A 1 81 ? 6.203 -6.200 -6.271 1.00 92.56 81 LEU A O 1
ATOM 678 N N . GLU A 1 82 ? 8.337 -5.595 -6.560 1.00 90.56 82 GLU A N 1
ATOM 679 C CA . GLU A 1 82 ? 8.377 -4.567 -5.527 1.00 90.56 82 GLU A CA 1
ATOM 680 C C . GLU A 1 82 ? 7.322 -3.464 -5.708 1.00 90.56 82 GLU A C 1
ATOM 682 O O . GLU A 1 82 ? 6.821 -2.971 -4.701 1.00 90.56 82 GLU A O 1
ATOM 687 N N . GLU A 1 83 ? 6.900 -3.140 -6.932 1.00 91.94 83 GLU A N 1
ATOM 688 C CA . GLU A 1 83 ? 5.846 -2.145 -7.186 1.00 91.94 83 GLU A CA 1
ATOM 689 C C . GLU A 1 83 ? 4.456 -2.680 -6.828 1.00 91.94 83 GLU A C 1
ATOM 691 O O . GLU A 1 83 ? 3.624 -1.981 -6.243 1.00 91.94 83 GLU A O 1
ATOM 696 N N . TYR A 1 84 ? 4.216 -3.971 -7.069 1.00 94.12 84 TYR A N 1
ATOM 697 C CA . TYR A 1 84 ? 3.000 -4.639 -6.600 1.00 94.12 84 TYR A CA 1
ATOM 698 C C . TYR A 1 84 ? 2.952 -4.646 -5.072 1.00 94.12 84 TYR A C 1
ATOM 700 O O . TYR A 1 84 ? 1.916 -4.354 -4.469 1.00 94.12 84 TYR A O 1
ATOM 708 N N . LEU A 1 85 ? 4.086 -4.959 -4.436 1.00 94.12 85 LEU A N 1
ATOM 709 C CA . LEU A 1 85 ? 4.209 -4.945 -2.981 1.00 94.12 85 LEU A CA 1
ATOM 710 C C . LEU A 1 85 ? 4.021 -3.534 -2.423 1.00 94.12 85 LEU A C 1
ATOM 712 O O . LEU A 1 85 ? 3.316 -3.379 -1.428 1.00 94.12 85 LEU A O 1
ATOM 716 N N . PHE A 1 86 ? 4.598 -2.518 -3.065 1.00 93.88 86 PHE A N 1
ATOM 717 C CA . PHE A 1 86 ? 4.423 -1.121 -2.691 1.00 93.88 86 PHE A CA 1
ATOM 718 C C . PHE A 1 86 ? 2.948 -0.726 -2.709 1.00 93.88 86 PHE A C 1
ATOM 720 O O . PHE A 1 86 ? 2.424 -0.284 -1.687 1.00 93.88 86 PHE A O 1
ATOM 727 N N . THR A 1 87 ? 2.253 -0.960 -3.823 1.00 95.69 87 THR A N 1
ATOM 728 C CA . THR A 1 87 ? 0.834 -0.616 -3.981 1.00 95.69 87 THR A CA 1
ATOM 729 C C . THR A 1 87 ? -0.045 -1.328 -2.959 1.00 95.69 87 THR A C 1
ATOM 731 O O . THR A 1 87 ? -0.904 -0.700 -2.332 1.00 95.69 87 THR A O 1
ATOM 734 N N . LEU A 1 88 ? 0.192 -2.621 -2.721 1.00 96.69 88 LEU A N 1
ATOM 735 C CA . LEU A 1 88 ? -0.540 -3.380 -1.707 1.00 96.69 88 LEU A CA 1
ATOM 736 C C . LEU A 1 88 ? -0.288 -2.830 -0.301 1.00 96.69 88 LEU A C 1
ATOM 738 O O . LEU A 1 88 ? -1.239 -2.544 0.426 1.00 96.69 88 LEU A O 1
ATOM 742 N N . LEU A 1 89 ? 0.976 -2.647 0.083 1.00 96.62 89 LEU A N 1
ATOM 743 C CA . LEU A 1 89 ? 1.343 -2.132 1.402 1.00 96.62 89 LEU A CA 1
ATOM 744 C C . LEU A 1 89 ? 0.805 -0.720 1.622 1.00 96.62 89 LEU A C 1
ATOM 746 O O . LEU A 1 89 ? 0.283 -0.432 2.695 1.00 96.62 89 LEU A O 1
ATOM 750 N N . PHE A 1 90 ? 0.864 0.141 0.609 1.00 96.06 90 PHE A N 1
ATOM 751 C CA . PHE A 1 90 ? 0.348 1.500 0.692 1.00 96.06 90 PHE A CA 1
ATOM 752 C C . PHE A 1 90 ? -1.168 1.523 0.919 1.00 96.06 90 PHE A C 1
ATOM 754 O O . PHE A 1 90 ? -1.653 2.256 1.785 1.00 96.06 90 PHE A O 1
ATOM 761 N N . VAL A 1 91 ? -1.931 0.694 0.202 1.00 97.69 91 VAL A N 1
ATOM 762 C CA . VAL A 1 91 ? -3.389 0.611 0.384 1.00 97.69 91 VAL A CA 1
ATOM 763 C C . VAL A 1 91 ? -3.758 -0.006 1.727 1.00 97.69 91 VAL A C 1
ATOM 765 O O . VAL A 1 91 ? -4.633 0.519 2.417 1.00 97.69 91 VAL A O 1
ATOM 768 N N . LEU A 1 92 ? -3.071 -1.066 2.153 1.00 97.81 92 LEU A N 1
ATOM 769 C CA . LEU A 1 92 ? -3.278 -1.649 3.479 1.00 97.81 92 LEU A CA 1
ATOM 770 C C . LEU A 1 92 ? -2.976 -0.628 4.581 1.00 97.81 92 LEU A C 1
ATOM 772 O O . LEU A 1 92 ? -3.797 -0.430 5.473 1.00 97.81 92 LEU A O 1
ATOM 776 N N . MET A 1 93 ? -1.845 0.072 4.496 1.00 97.81 93 MET A N 1
ATOM 777 C CA . MET A 1 93 ? -1.450 1.083 5.473 1.00 97.81 93 MET A CA 1
ATOM 778 C C . MET A 1 93 ? -2.447 2.240 5.534 1.00 97.81 93 MET A C 1
ATOM 780 O O . MET A 1 93 ? -2.930 2.577 6.612 1.00 97.81 93 MET A O 1
ATOM 784 N N . SER A 1 94 ? -2.769 2.846 4.389 1.00 97.81 94 SER A N 1
ATOM 785 C CA . SER A 1 94 ? -3.664 4.008 4.322 1.00 97.81 94 SER A CA 1
ATOM 786 C C . SER A 1 94 ? -5.077 3.666 4.790 1.00 97.81 94 SER A C 1
ATOM 788 O O . SER A 1 94 ? -5.628 4.384 5.620 1.00 97.81 94 SER A O 1
ATOM 790 N N . SER A 1 95 ? -5.635 2.531 4.360 1.00 97.94 95 SER A N 1
ATOM 791 C CA . SER A 1 95 ? -6.953 2.080 4.822 1.00 97.94 95 SER A CA 1
ATOM 792 C C . SER A 1 95 ? -6.960 1.708 6.308 1.00 97.94 95 SER A C 1
ATOM 794 O O . SER A 1 95 ? -7.893 2.071 7.029 1.00 97.94 95 SER A O 1
ATOM 796 N N . GLY A 1 96 ? -5.901 1.061 6.804 1.00 97.44 96 GLY A N 1
ATOM 797 C CA . GLY A 1 96 ? -5.713 0.810 8.231 1.00 97.44 96 GLY A CA 1
ATO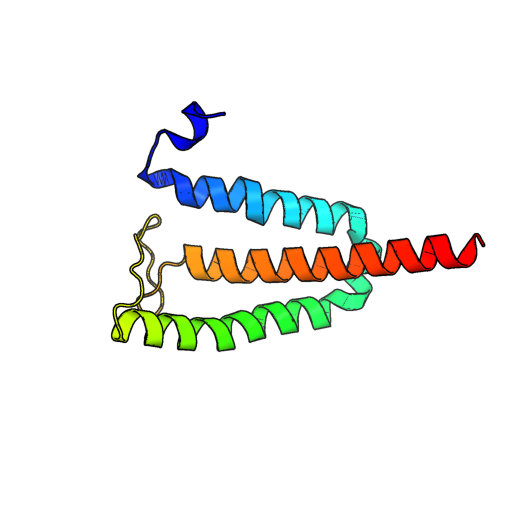M 798 C C . GLY A 1 96 ? -5.665 2.108 9.040 1.00 97.44 96 GLY A C 1
ATOM 799 O O . GLY A 1 96 ? -6.286 2.192 10.099 1.00 97.44 96 GLY A O 1
ATOM 800 N N . LEU A 1 97 ? -4.987 3.143 8.527 1.00 97.88 97 LEU A N 1
ATOM 801 C CA . LEU A 1 97 ? -4.901 4.453 9.174 1.00 97.88 97 LEU A CA 1
ATOM 802 C C . LEU A 1 97 ? -6.266 5.135 9.187 1.00 97.88 97 LEU A C 1
ATOM 804 O O . LEU A 1 97 ? -6.668 5.657 10.222 1.00 97.88 97 LEU A O 1
ATOM 808 N N . THR A 1 98 ? -7.015 5.079 8.084 1.00 97.75 98 THR A N 1
ATOM 809 C CA . THR A 1 98 ? -8.391 5.590 8.024 1.00 97.75 98 THR A CA 1
ATOM 810 C C . THR A 1 98 ? -9.275 4.944 9.090 1.00 97.75 98 THR A C 1
ATOM 812 O O . THR A 1 98 ? -10.003 5.647 9.789 1.00 97.75 98 THR A O 1
ATOM 815 N N . VAL A 1 99 ? -9.190 3.622 9.269 1.00 96.69 99 VAL A N 1
ATOM 816 C CA . VAL A 1 99 ? -9.932 2.925 10.332 1.00 96.69 99 VAL A CA 1
ATOM 817 C C . VAL A 1 99 ? -9.470 3.382 11.715 1.00 96.69 99 VAL A C 1
ATOM 819 O O . VAL A 1 99 ? -10.310 3.684 12.563 1.00 96.69 99 VAL A O 1
ATOM 822 N N . ALA A 1 100 ? -8.159 3.469 11.947 1.00 95.94 100 ALA A N 1
ATOM 823 C CA . ALA A 1 100 ? -7.607 3.913 13.224 1.00 95.94 100 ALA A CA 1
ATOM 824 C C . ALA A 1 100 ? -8.069 5.335 13.591 1.00 95.94 100 ALA A C 1
ATOM 826 O O . ALA A 1 100 ? -8.498 5.561 14.724 1.00 95.94 100 ALA A O 1
ATOM 827 N N . PHE A 1 101 ? -8.055 6.268 12.633 1.00 96.81 101 PHE A N 1
ATOM 828 C CA . PHE A 1 101 ? -8.549 7.632 12.827 1.00 96.81 101 PHE A CA 1
ATOM 829 C C . PHE A 1 101 ? -10.045 7.665 13.116 1.00 96.81 101 PHE A C 1
ATOM 831 O O . PHE A 1 101 ? -10.449 8.271 14.103 1.00 96.81 101 PHE A O 1
ATOM 838 N N . LYS A 1 102 ? -10.855 6.940 12.339 1.00 95.38 102 LYS A N 1
ATOM 839 C CA . LYS A 1 102 ? -12.300 6.846 12.576 1.00 95.38 102 LYS A CA 1
ATOM 840 C C . LYS A 1 102 ? -12.613 6.360 13.996 1.00 95.38 102 LYS A C 1
ATOM 842 O O . LYS A 1 102 ? -13.443 6.935 14.692 1.00 95.38 102 LYS A O 1
ATOM 847 N N . VAL A 1 103 ? -11.925 5.315 14.455 1.00 93.12 103 VAL A N 1
ATOM 848 C CA . VAL A 1 103 ? -12.099 4.771 15.813 1.00 93.12 103 VAL A CA 1
ATOM 849 C C . VAL A 1 103 ? -11.670 5.777 16.877 1.00 93.12 103 VAL A C 1
ATOM 851 O O . VAL A 1 103 ? -12.295 5.870 17.934 1.00 93.12 103 VAL A O 1
ATOM 854 N N . TRP A 1 104 ? -10.582 6.505 16.629 1.00 93.62 104 TRP A N 1
ATOM 855 C CA . TRP A 1 104 ? -10.116 7.553 17.526 1.00 93.62 104 TRP A CA 1
ATOM 856 C C . TRP A 1 104 ? -11.157 8.675 17.652 1.00 93.62 104 TRP A C 1
ATOM 858 O O . TRP A 1 104 ? -11.511 9.025 18.779 1.00 93.62 104 TRP A O 1
ATOM 868 N N . GLU A 1 105 ? -11.719 9.160 16.543 1.00 95.06 105 GLU A N 1
ATOM 869 C CA . GLU A 1 105 ? -12.780 10.179 16.532 1.00 95.06 105 GLU A CA 1
ATOM 870 C C . GLU A 1 105 ? -14.029 9.708 17.289 1.00 95.06 105 GLU A C 1
ATOM 872 O O . GLU A 1 105 ? -14.522 10.407 18.175 1.00 95.06 105 GLU A O 1
ATOM 877 N N . GLU A 1 106 ? -14.498 8.484 17.023 1.00 93.12 106 GLU A N 1
ATOM 878 C CA . GLU A 1 106 ? -15.669 7.903 17.693 1.00 93.12 106 GLU A CA 1
ATOM 879 C C . GLU A 1 106 ? -15.496 7.782 19.214 1.00 93.12 106 GLU A C 1
ATOM 881 O O . GLU A 1 106 ? -16.481 7.854 19.952 1.00 93.12 106 GLU A O 1
ATOM 886 N N . LYS A 1 107 ? -14.265 7.579 19.701 1.00 91.62 107 LYS A N 1
ATOM 887 C CA . LYS A 1 107 ? -13.968 7.533 21.141 1.00 91.62 107 LYS A CA 1
ATOM 888 C C . LYS A 1 107 ? -14.009 8.924 21.773 1.00 91.62 107 LYS A C 1
ATOM 890 O O . LYS A 1 107 ? -14.561 9.055 22.861 1.00 91.62 107 LYS A O 1
ATOM 895 N N . HIS A 1 108 ? -13.475 9.943 21.098 1.00 91.94 108 HIS A N 1
ATOM 896 C CA . HIS A 1 108 ? -13.422 11.311 21.628 1.00 91.94 108 HIS A CA 1
ATOM 897 C C . HIS A 1 108 ? -14.787 12.008 21.575 1.00 91.94 108 HIS A C 1
ATOM 899 O O . HIS A 1 108 ? -15.150 12.711 22.515 1.00 91.94 108 HIS A O 1
ATOM 905 N N . ALA A 1 109 ? -15.593 11.738 20.547 1.00 91.31 109 ALA A N 1
ATOM 906 C CA . ALA A 1 109 ? -16.952 12.271 20.438 1.00 91.31 109 ALA A CA 1
ATOM 907 C C . ALA A 1 109 ? -17.909 11.761 21.533 1.00 91.31 109 ALA A C 1
ATOM 909 O O . ALA A 1 109 ? -18.921 12.392 21.808 1.00 91.31 109 ALA A O 1
ATOM 910 N N . ARG A 1 110 ? -17.618 10.615 22.165 1.00 84.25 110 ARG A N 1
ATOM 911 C CA . ARG A 1 110 ? -18.422 10.074 23.280 1.00 84.25 110 ARG A CA 1
ATOM 912 C C . A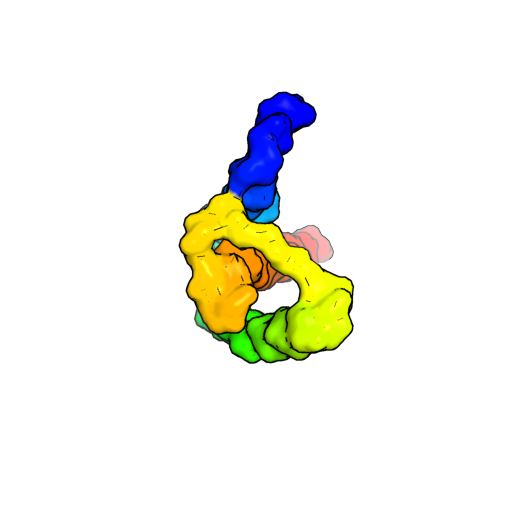RG A 1 110 ? -18.018 10.621 24.648 1.00 84.25 110 ARG A C 1
ATOM 914 O O . ARG A 1 110 ? -18.718 10.366 25.622 1.00 84.25 110 ARG A O 1
ATOM 921 N N . SER A 1 111 ? -16.866 11.287 24.732 1.00 81.19 111 SER A N 1
ATOM 922 C CA . SER A 1 111 ? -16.346 11.871 25.974 1.00 81.19 111 S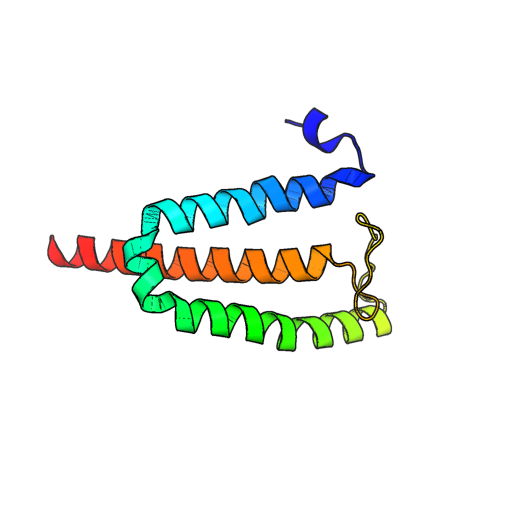ER A CA 1
ATOM 923 C C . SER A 1 111 ? -16.693 13.352 26.162 1.00 81.19 111 SER A C 1
ATOM 925 O O . SER A 1 111 ? -16.400 13.898 27.223 1.00 81.19 111 SER A O 1
ATOM 927 N N . SER A 1 112 ? -17.291 13.982 25.147 1.00 67.50 112 SER A N 1
ATOM 928 C CA . SER A 1 112 ? -17.820 15.354 25.154 1.00 67.50 112 SER A CA 1
ATOM 929 C C . SER A 1 112 ? -19.325 15.366 25.376 1.00 67.50 112 SER A C 1
ATOM 931 O O . SER A 1 112 ? -19.794 16.224 26.150 1.00 67.50 112 SER A O 1
#

=== Feature glossary ===
Legend for the data blocks above and below:

— What the protein is —

Sequence gives the chain of amino acids in standard one-letter code (A=alanine, C=cysteine, …, Y=tyrosine), read N→C. It is the only feature that is directly encoded by the gene; all structural features are derived from the folded form of this sequence.

The annotation block draws on four external resources. InterPro: which protein families and domains the sequence belongs to. GO: standardized terms for what the protein does, what process it participates in, and where in the cell it acts. CATH: which structural fold it has in the CATH hierarchy. Organism: the species of origin.

— Where its atoms are —

Atomic coordinates in PDBx/mmCIF format — the same representation the Protein Data Bank distributes. Each line of the _atom_site loop places one backbone atom in Cartesian space (units: ångströms, origin: arbitrary).

Six rendered views show the 3D structure from the faces of a cube — i.e. along ±x, ±y, ±z. Rendering representation is drawn randomly per protein from cartoon (secondary-structure ribbons), sticks (backbone bonds), or molecular surface; coloring is either N→C rainbow (blue at the N-terminus through red at the C-terminus) or one color per chain.

— Local backbone conformation —

DSSP 8-state secondary structure assigns each residue one of H (α-helix), G (3₁₀-helix), I (π-helix), E (extended β-strand), B (isolated β-bridge), T (hydrogen-bonded turn), S (bend), or '-' (coil). The assignment is computed from backbone hydrogen-bond geometry via the Kabsch–Sander algorithm.

P-SEA three-state annotation labels each residue as helix, strand, or coil based purely on the geometry of the Cα trace. It serves as a fallback when the full backbone (and thus DSSP) is unavailable.

φ (phi) and ψ (psi) are the two rotatable backbone dihedrals per residue: φ is the C(i-1)–N–Cα–C torsion, ψ is the N–Cα–C–N(i+1) torsion, both in degrees on (−180°, 180°]. α-helical residues cluster near (−60°, −45°); β-strand residues near (−120°, +130°). A Ramachandran plot is simply a scatter of (φ, ψ) for every residue.

— Global shape and packing —

Radius of gyration (Rg) is the root-mean-square distance of Cα atoms from their centroid — a single number for overall size and compactness. A globular domain of N residues has Rg ≈ 2.2·N^0.38 Å; an extended or disordered chain has a much larger Rg. The Cα contact count is the number of residue pairs whose Cα atoms are within 8 Å and are more than four positions apart in sequence — a standard proxy for tertiary packing density. The bounding box is the smallest axis-aligned box enclosing all Cα atoms.

Accessible surface area quantifies burial. A residue with SASA near zero is packed into the hydrophobic core; one with SASA >100 Å² sits on the surface. Computed here via the Shrake–Rupley numerical algorithm with a 1.4 Å probe.

The contact map is a binary N×N matrix image: pixel (i, j) is dark where Cα_i and Cα_j are within 8 Å and |i−j|>4. Because the |i−j|>4 filter removes local helical contacts, off-diagonal stripes parallel to the main diagonal indicate parallel β-sheets; stripes perpendicular to it indicate antiparallel β-sheets. The Ramachandran plot scatters every residue's (φ, ψ) pair against the sterically allowed regions. The PAE heatmap renders the predicted-aligned-error matrix.

— Structural neighborhood —

A 3Di character summarizes, for each residue, the relative orientation of the Cα frame of its nearest spatial neighbor. Because it encodes fold topology rather than chemistry, 3Di alig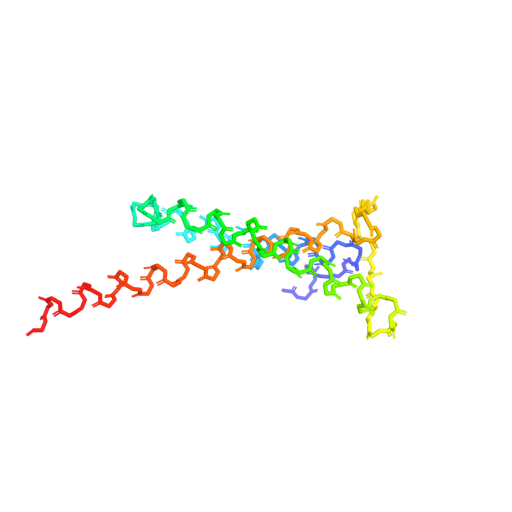nments detect remote structural similarity that sequence alignment misses.

Structural nearest neighbors (via Foldseek easy-search vs the PDB). Reported per hit: target PDB id, E-value, and alignment TM-score. A TM-score above ~0.5 is the conventional threshold for 'same fold'.

— Confidence and disorder —

For AlphaFold models, the B-factor field carries pLDDT — the model's own estimate of local accuracy on a 0–100 scale. Regions with pLDDT<50 should be treated as essentially unmodeled; they often correspond to intrinsically disordered segments.

B-factor (Debye–Waller factor) reflects atomic displacement in the crystal lattice. It is an experimental observable (units Å²), not a prediction; low values mean the atom is pinned down, high values mean it moves or is heterogeneous across the crystal.

Predicted Aligned Error (PAE) is an AlphaFold confidence matrix: entry (i, j) is the expected error in the position of residue j, in ångströms, when the prediction is superimposed on the true structure at residue i. Low PAE within a block of residues means that block is internally rigid and well-predicted; high PAE between two blocks means their relative placement is uncertain even if each block individually is confident.